Protein AF-A0A3P7IRE2-F1 (afdb_monomer_lite)

Structure (mmCIF, N/CA/C/O backbone):
data_AF-A0A3P7IRE2-F1
#
_entry.id   AF-A0A3P7IRE2-F1
#
loop_
_atom_site.group_PDB
_atom_site.id
_atom_site.type_symbol
_atom_site.label_atom_id
_atom_site.label_alt_id
_atom_site.label_comp_id
_atom_site.label_asym_id
_atom_site.label_entity_id
_atom_site.label_seq_id
_atom_site.pdbx_PDB_ins_code
_atom_site.Cartn_x
_atom_site.Cartn_y
_atom_site.Cartn_z
_at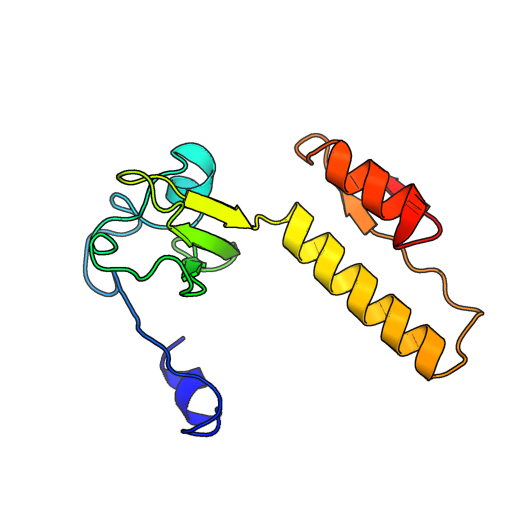om_site.occupancy
_atom_site.B_iso_or_equiv
_atom_site.auth_seq_id
_atom_site.auth_comp_id
_atom_site.auth_asym_id
_atom_site.auth_atom_id
_atom_site.pdbx_PDB_model_num
ATOM 1 N N . MET A 1 1 ? -4.632 -13.306 -12.077 1.00 69.75 1 MET A N 1
ATOM 2 C CA . MET A 1 1 ? -5.322 -12.035 -11.745 1.00 69.75 1 MET A CA 1
ATOM 3 C C . MET A 1 1 ? -6.376 -11.600 -12.773 1.00 69.75 1 MET A C 1
ATOM 5 O O . MET A 1 1 ? -7.485 -11.275 -12.374 1.00 69.75 1 MET A O 1
ATOM 9 N N . ARG A 1 2 ? -6.101 -11.646 -14.086 1.00 83.38 2 ARG A N 1
ATOM 10 C CA . ARG A 1 2 ? -7.014 -11.175 -15.154 1.00 83.38 2 ARG A CA 1
ATOM 1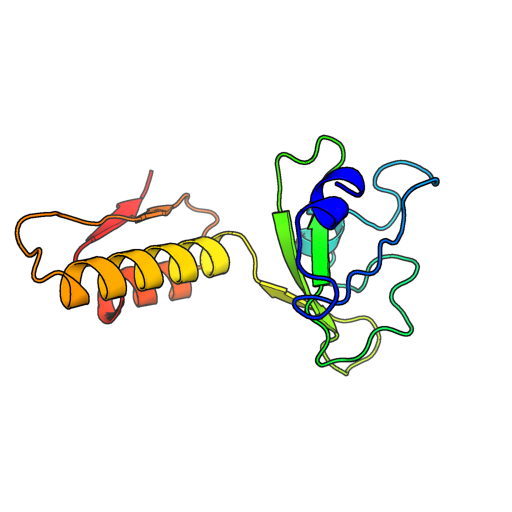1 C C . ARG A 1 2 ? -8.439 -11.753 -15.128 1.00 83.38 2 ARG A C 1
ATOM 13 O O . ARG A 1 2 ? -9.388 -11.055 -15.466 1.00 83.38 2 ARG A O 1
ATOM 20 N N . MET A 1 3 ? -8.611 -13.004 -14.691 1.00 84.94 3 MET A N 1
ATOM 21 C CA . MET A 1 3 ? -9.947 -13.596 -14.535 1.00 84.94 3 MET A CA 1
ATOM 22 C C . MET A 1 3 ? -10.798 -12.884 -13.477 1.00 84.94 3 MET A C 1
ATOM 24 O O . MET A 1 3 ? -12.009 -12.804 -13.651 1.00 84.94 3 MET A O 1
ATOM 28 N N . LEU A 1 4 ? -10.185 -12.333 -12.423 1.00 82.06 4 LEU A N 1
ATOM 29 C CA . LEU A 1 4 ? -10.913 -11.642 -11.357 1.00 82.06 4 LEU A CA 1
ATOM 30 C C . LEU A 1 4 ? -11.522 -10.320 -11.832 1.00 82.06 4 LEU A C 1
ATOM 32 O O . LEU A 1 4 ? -12.581 -9.934 -11.350 1.00 82.06 4 LEU A O 1
ATOM 36 N N . CYS A 1 5 ? -10.916 -9.672 -12.833 1.00 84.75 5 CYS A N 1
ATOM 37 C CA . CYS A 1 5 ? -11.462 -8.453 -13.431 1.00 84.75 5 CYS A CA 1
ATOM 38 C C . CYS A 1 5 ? -12.854 -8.660 -14.035 1.00 84.75 5 CYS A C 1
ATOM 40 O O . CYS A 1 5 ? -13.608 -7.704 -14.133 1.00 84.75 5 CYS A O 1
ATOM 42 N N . ARG A 1 6 ? -13.220 -9.899 -14.393 1.00 86.88 6 ARG A N 1
ATOM 43 C CA . ARG A 1 6 ? -14.549 -10.232 -14.930 1.00 86.88 6 ARG A CA 1
ATOM 44 C C . ARG A 1 6 ? -15.671 -10.110 -13.896 1.00 86.88 6 ARG A C 1
ATOM 46 O O . ARG A 1 6 ? -16.833 -10.101 -14.280 1.00 86.88 6 ARG A O 1
ATOM 53 N N . PHE A 1 7 ? -15.331 -10.061 -12.608 1.00 89.31 7 PHE A N 1
ATOM 54 C CA . PHE A 1 7 ? -16.292 -9.904 -11.513 1.00 89.31 7 PHE A CA 1
ATOM 55 C C . PHE A 1 7 ? -16.370 -8.465 -10.995 1.00 89.31 7 PHE A C 1
ATOM 57 O O . PHE A 1 7 ? -17.173 -8.184 -10.108 1.00 89.31 7 PHE A O 1
ATOM 64 N N . LEU A 1 8 ? -15.532 -7.562 -11.511 1.00 85.75 8 LEU A N 1
ATOM 65 C CA . LEU A 1 8 ? -15.580 -6.149 -11.158 1.00 85.75 8 LEU A CA 1
ATOM 66 C C . LEU A 1 8 ? -16.549 -5.423 -12.102 1.00 85.75 8 LEU A C 1
ATOM 68 O O . LEU A 1 8 ? -16.532 -5.709 -13.300 1.00 85.75 8 LEU A O 1
ATOM 72 N N . PRO A 1 9 ? -17.367 -4.481 -11.599 1.00 88.25 9 PRO A N 1
ATOM 73 C CA . PRO A 1 9 ? -18.153 -3.609 -12.467 1.00 88.25 9 PRO A CA 1
ATOM 74 C C . PRO A 1 9 ? -17.237 -2.855 -13.441 1.00 88.25 9 PRO A C 1
ATOM 76 O O . PRO A 1 9 ? -16.165 -2.390 -13.042 1.00 88.25 9 PRO A O 1
ATOM 79 N N . GLU A 1 10 ? -17.646 -2.736 -14.708 1.00 79.19 10 GLU A N 1
ATOM 80 C CA . GLU A 1 10 ? -16.817 -2.158 -15.784 1.00 79.19 10 GLU A CA 1
ATOM 81 C C . GLU A 1 10 ? -16.392 -0.705 -15.509 1.00 79.19 10 GLU A C 1
ATOM 83 O O . GLU A 1 10 ? -15.330 -0.265 -15.947 1.00 79.19 10 GLU A O 1
ATOM 88 N N . ASP A 1 11 ? -17.197 0.029 -14.746 1.00 85.69 11 ASP A N 1
ATOM 89 C CA . ASP A 1 11 ? -17.002 1.424 -14.361 1.00 85.69 11 ASP A CA 1
ATOM 90 C C . ASP A 1 11 ? -16.352 1.603 -12.979 1.00 85.69 11 ASP A C 1
ATOM 92 O O . ASP A 1 11 ? -15.953 2.713 -12.625 1.00 85.69 11 ASP A O 1
ATOM 96 N N . ALA A 1 12 ? -16.193 0.527 -12.201 1.00 87.88 12 ALA A N 1
ATOM 97 C CA . ALA A 1 12 ? -15.653 0.616 -10.847 1.00 87.88 12 ALA A CA 1
ATOM 98 C C . ALA A 1 12 ? -14.133 0.830 -10.825 1.00 87.88 12 ALA A C 1
ATOM 100 O O . ALA A 1 12 ? -13.627 1.582 -9.987 1.00 87.88 12 ALA A O 1
ATOM 101 N N . LEU A 1 13 ? -13.383 0.154 -11.709 1.00 86.00 13 LEU A N 1
ATOM 102 C CA . LEU A 1 13 ? -11.921 0.233 -11.714 1.00 86.00 13 LEU A CA 1
ATOM 103 C C . LEU A 1 13 ? -11.313 -0.000 -13.102 1.00 86.00 13 LEU A C 1
ATOM 105 O O . LEU A 1 13 ? -11.436 -1.074 -13.687 1.00 86.00 13 LEU A O 1
ATOM 109 N N . ARG A 1 14 ? -10.539 0.976 -13.585 1.00 87.00 14 ARG A N 1
ATOM 110 C CA . ARG A 1 14 ? -9.685 0.809 -14.766 1.00 87.00 14 ARG A CA 1
ATOM 111 C C . ARG A 1 14 ? -8.374 0.134 -14.363 1.00 87.00 14 ARG A C 1
ATOM 113 O O . ARG A 1 14 ? -7.572 0.728 -13.647 1.00 87.00 14 ARG A O 1
ATOM 120 N N . ILE A 1 15 ? -8.149 -1.088 -14.844 1.00 89.69 15 ILE A N 1
ATOM 121 C CA . ILE A 1 15 ? -6.961 -1.897 -14.526 1.00 89.69 15 ILE A CA 1
ATOM 122 C C . ILE A 1 15 ? -6.082 -2.036 -15.769 1.00 89.69 15 ILE A C 1
ATOM 124 O O . ILE A 1 15 ? -6.571 -2.361 -16.850 1.00 89.69 15 ILE A O 1
ATOM 128 N N . GLN A 1 16 ? -4.776 -1.833 -15.604 1.00 91.94 16 GLN A N 1
ATOM 129 C CA . GLN A 1 16 ? -3.767 -2.115 -16.620 1.00 91.94 16 GLN A CA 1
ATOM 130 C C . GLN A 1 16 ? -2.778 -3.139 -16.060 1.00 91.94 16 GLN A C 1
ATOM 132 O O . GLN A 1 16 ? -2.189 -2.918 -15.005 1.00 91.94 16 GLN A O 1
ATOM 137 N N . PHE A 1 17 ? -2.599 -4.246 -16.775 1.00 92.69 17 PHE A N 1
ATOM 138 C CA . PHE A 1 17 ? -1.563 -5.228 -16.475 1.00 92.69 17 PHE A CA 1
ATOM 139 C C . PHE A 1 17 ? -0.290 -4.887 -17.255 1.00 92.69 17 PHE A C 1
ATOM 141 O O . PHE A 1 17 ? -0.370 -4.423 -18.394 1.00 92.69 17 PHE A O 1
ATOM 148 N N . ARG A 1 18 ? 0.870 -5.064 -16.620 1.00 94.25 18 ARG A N 1
ATOM 149 C CA . ARG A 1 18 ? 2.199 -4.793 -17.183 1.00 94.25 18 ARG A CA 1
ATOM 150 C C . ARG A 1 18 ? 3.164 -5.882 -16.704 1.00 94.25 18 ARG A C 1
ATOM 152 O O . ARG A 1 18 ? 2.969 -6.400 -15.607 1.00 94.25 18 ARG A O 1
ATOM 159 N N . ASN A 1 19 ? 4.193 -6.185 -17.499 1.00 94.38 19 ASN A N 1
ATOM 160 C CA . ASN A 1 19 ? 5.202 -7.218 -17.212 1.00 94.38 19 ASN A CA 1
ATOM 161 C C . ASN A 1 19 ? 4.610 -8.638 -17.040 1.00 94.38 19 ASN A C 1
ATOM 163 O O . ASN A 1 19 ? 4.949 -9.332 -16.087 1.00 94.38 19 ASN A O 1
ATOM 167 N N . GLU A 1 20 ? 3.699 -9.053 -17.934 1.00 91.00 20 GLU A N 1
ATOM 168 C CA . GLU A 1 20 ? 3.007 -10.358 -17.859 1.00 91.00 20 GLU A CA 1
ATOM 169 C C . GLU A 1 20 ? 3.766 -11.518 -18.537 1.00 91.00 20 GLU A C 1
ATOM 171 O O . GLU A 1 20 ? 3.656 -12.648 -18.070 1.00 91.00 20 GLU A O 1
ATOM 176 N N . ASP A 1 21 ? 4.528 -11.253 -19.604 1.00 88.06 21 ASP A N 1
ATOM 177 C CA . ASP A 1 21 ? 5.023 -12.300 -20.522 1.00 88.06 21 ASP A CA 1
ATOM 178 C C . ASP A 1 21 ? 6.562 -12.374 -20.636 1.00 88.06 21 ASP A C 1
ATOM 180 O O . ASP A 1 21 ? 7.097 -13.148 -21.431 1.00 88.06 21 ASP A O 1
ATOM 184 N N . ASP A 1 22 ? 7.283 -11.573 -19.850 1.00 90.00 22 ASP A N 1
ATOM 185 C CA . ASP A 1 22 ? 8.748 -11.472 -19.876 1.00 90.00 22 ASP A CA 1
ATOM 186 C C . ASP A 1 22 ? 9.425 -12.317 -18.779 1.00 90.00 22 ASP A C 1
ATOM 188 O O . ASP A 1 22 ? 8.795 -13.080 -18.044 1.00 90.00 22 ASP A O 1
ATOM 192 N N . VAL A 1 23 ? 10.753 -12.197 -18.664 1.00 95.62 23 VAL A N 1
ATOM 193 C CA . VAL A 1 23 ? 11.548 -12.871 -17.628 1.00 95.62 23 VAL A CA 1
ATOM 194 C C . VAL A 1 23 ? 11.010 -12.538 -16.232 1.00 95.62 23 VAL A C 1
ATOM 196 O O . VAL A 1 23 ? 10.946 -11.374 -15.831 1.00 95.62 23 VAL A O 1
ATOM 199 N N . LEU A 1 24 ? 10.679 -13.586 -15.473 1.00 95.94 24 LEU A N 1
ATOM 200 C CA . LEU A 1 24 ? 10.141 -13.490 -14.118 1.00 95.94 24 LEU A CA 1
ATOM 201 C C . LEU A 1 24 ? 11.021 -12.599 -13.223 1.00 95.94 24 LEU A C 1
ATOM 203 O O . LEU A 1 24 ? 12.221 -12.842 -13.088 1.00 95.94 24 LEU A O 1
ATOM 207 N N . ASN A 1 25 ? 10.407 -11.595 -12.589 1.00 95.94 25 ASN A N 1
ATOM 208 C CA . ASN A 1 25 ? 11.051 -10.634 -11.680 1.00 95.94 25 ASN A CA 1
ATOM 209 C C . ASN A 1 25 ? 12.225 -9.837 -12.288 1.00 95.94 25 ASN A C 1
ATOM 211 O O . ASN A 1 25 ? 13.055 -9.285 -11.561 1.00 95.94 25 ASN A O 1
ATOM 215 N N . TYR A 1 26 ? 12.324 -9.737 -13.617 1.00 97.69 26 TYR A N 1
ATOM 216 C CA . TYR A 1 26 ? 13.361 -8.925 -14.249 1.00 97.69 26 TYR A CA 1
ATOM 217 C C . TYR A 1 26 ? 13.015 -7.433 -14.183 1.00 97.69 26 TYR A C 1
ATOM 219 O O . TYR A 1 26 ? 12.161 -6.945 -14.919 1.00 97.69 26 TYR A O 1
ATOM 227 N N . LYS A 1 27 ? 13.710 -6.694 -13.305 1.00 97.19 27 LYS A N 1
ATOM 228 C CA . LYS A 1 27 ? 13.492 -5.250 -13.070 1.00 97.19 27 LYS A CA 1
ATOM 229 C C . LYS A 1 27 ? 12.029 -4.898 -12.752 1.00 97.19 27 LYS A C 1
ATOM 231 O O . LYS A 1 27 ? 11.531 -3.831 -13.108 1.00 97.19 27 LYS A O 1
ATOM 236 N N . CYS A 1 28 ? 11.330 -5.824 -12.110 1.00 97.19 28 CYS A N 1
ATOM 237 C CA . CYS A 1 28 ? 9.941 -5.706 -11.697 1.00 97.19 28 CYS A CA 1
ATOM 238 C C . CYS A 1 28 ? 9.683 -6.639 -10.505 1.00 97.19 28 CYS A C 1
ATOM 240 O O . CYS A 1 28 ? 10.583 -7.344 -10.049 1.00 97.19 28 CYS A O 1
ATOM 242 N N . GLY A 1 29 ? 8.456 -6.633 -9.991 1.00 97.12 29 GLY A N 1
ATOM 243 C CA . GLY A 1 29 ? 8.053 -7.470 -8.864 1.00 97.12 29 GLY A CA 1
ATOM 244 C C . GLY A 1 29 ? 8.120 -6.752 -7.514 1.00 97.12 29 GLY A C 1
ATOM 245 O O . GLY A 1 29 ? 8.641 -5.636 -7.415 1.00 97.12 29 GLY A O 1
ATOM 246 N N . ALA A 1 30 ? 7.512 -7.338 -6.481 1.00 97.75 30 ALA A N 1
ATOM 247 C CA . ALA A 1 30 ? 7.403 -6.705 -5.164 1.00 97.75 30 ALA A CA 1
ATOM 248 C C . ALA A 1 30 ? 8.785 -6.410 -4.550 1.00 97.75 30 ALA A C 1
ATOM 250 O O . ALA A 1 30 ? 9.044 -5.279 -4.134 1.00 97.75 30 ALA A O 1
ATOM 251 N N . ASP A 1 31 ? 9.699 -7.383 -4.571 1.00 97.06 31 ASP A N 1
ATOM 252 C CA . ASP A 1 31 ? 11.044 -7.234 -4.000 1.00 97.06 31 ASP A CA 1
ATOM 253 C C . ASP A 1 31 ? 11.853 -6.134 -4.706 1.00 97.06 31 ASP A C 1
ATOM 255 O O . ASP A 1 31 ? 12.444 -5.287 -4.037 1.00 97.06 31 ASP A O 1
ATOM 259 N N . PHE A 1 32 ? 11.810 -6.076 -6.044 1.00 97.75 32 PHE A N 1
ATOM 260 C CA . PHE A 1 32 ? 12.480 -5.025 -6.819 1.00 97.75 32 PHE A CA 1
ATOM 261 C C . PHE A 1 32 ? 11.995 -3.632 -6.403 1.00 97.75 32 PHE A C 1
ATOM 263 O O . PHE A 1 32 ? 12.797 -2.762 -6.073 1.00 97.75 32 PHE A O 1
ATOM 270 N N . VAL A 1 33 ? 10.674 -3.431 -6.345 1.00 97.31 33 VAL A N 1
ATOM 271 C CA . VAL A 1 33 ? 10.082 -2.138 -5.966 1.00 97.31 33 VAL A CA 1
ATOM 272 C C . VAL A 1 33 ? 10.430 -1.767 -4.520 1.00 97.31 33 VAL A C 1
ATOM 274 O O . VAL A 1 33 ? 10.720 -0.604 -4.239 1.00 97.31 33 VAL A O 1
ATOM 277 N N . LYS A 1 34 ? 10.441 -2.736 -3.594 1.00 96.88 34 LYS A N 1
ATOM 278 C CA . LYS A 1 34 ? 10.789 -2.507 -2.181 1.00 96.88 34 LYS A CA 1
ATOM 279 C C . LYS A 1 34 ? 12.246 -2.102 -1.983 1.00 96.88 34 LYS A C 1
ATOM 281 O O . LYS A 1 34 ? 12.514 -1.215 -1.171 1.00 96.88 34 LYS A O 1
ATOM 286 N N . ILE A 1 35 ? 13.157 -2.806 -2.653 1.00 95.94 35 ILE A N 1
ATOM 287 C CA . ILE A 1 35 ? 14.603 -2.696 -2.440 1.00 95.94 35 ILE A CA 1
ATOM 288 C C . ILE A 1 35 ? 15.160 -1.509 -3.222 1.00 95.94 35 ILE A C 1
ATOM 290 O O . ILE A 1 35 ? 15.800 -0.644 -2.628 1.00 95.94 35 ILE A O 1
ATOM 294 N N . GLU A 1 36 ? 14.872 -1.433 -4.522 1.00 96.75 36 GLU A N 1
ATOM 295 C CA . GLU A 1 36 ? 15.449 -0.415 -5.408 1.00 96.75 36 GLU A CA 1
ATOM 296 C C . GLU A 1 36 ? 14.738 0.938 -5.284 1.00 96.75 36 GLU A C 1
ATOM 298 O O . GLU A 1 36 ? 15.334 1.983 -5.527 1.00 96.75 36 GLU A O 1
ATOM 303 N N . GLN A 1 37 ? 13.458 0.936 -4.888 1.00 95.56 37 GLN A N 1
ATOM 304 C CA . GLN A 1 37 ? 12.623 2.141 -4.760 1.00 95.56 37 GLN A CA 1
ATOM 305 C C . GLN A 1 37 ? 12.594 3.014 -6.023 1.00 95.56 37 GLN A C 1
ATOM 307 O O . GLN A 1 37 ? 12.463 4.244 -5.960 1.00 95.56 37 GLN A O 1
ATOM 312 N N . ILE A 1 38 ? 12.635 2.352 -7.177 1.00 96.00 38 ILE A N 1
ATOM 313 C CA . ILE A 1 38 ? 12.443 2.951 -8.493 1.00 96.00 38 ILE A CA 1
ATOM 314 C C . ILE A 1 38 ? 11.274 2.296 -9.231 1.00 96.00 38 ILE A C 1
ATOM 316 O O . ILE A 1 38 ? 10.771 1.243 -8.830 1.00 96.00 38 ILE A O 1
ATOM 320 N N . LEU A 1 39 ? 10.814 2.948 -10.297 1.00 96.50 39 LEU A N 1
ATOM 321 C CA . LEU A 1 39 ? 9.757 2.440 -11.159 1.00 96.50 39 LEU A CA 1
ATOM 322 C C . LEU A 1 39 ? 10.189 1.099 -11.779 1.00 96.50 39 LEU A C 1
ATOM 324 O O . LEU A 1 39 ? 11.325 0.982 -12.247 1.00 96.50 39 LEU A O 1
ATOM 328 N N . PRO A 1 40 ? 9.304 0.084 -11.801 1.00 96.56 40 PRO A N 1
ATOM 329 C CA . PRO A 1 40 ? 9.546 -1.130 -12.569 1.00 96.56 40 PRO A CA 1
ATOM 330 C C . PRO A 1 40 ? 9.767 -0.818 -14.048 1.00 96.56 40 PRO A C 1
ATOM 332 O O . PRO A 1 40 ? 9.307 0.204 -14.560 1.00 96.56 40 PRO A O 1
ATOM 335 N N . ILE A 1 41 ? 10.393 -1.746 -14.768 1.00 95.69 41 ILE A N 1
ATOM 336 C CA . ILE A 1 41 ? 10.423 -1.679 -16.229 1.00 95.69 41 ILE A CA 1
ATOM 337 C C . ILE A 1 41 ? 8.997 -1.564 -16.791 1.00 95.69 41 ILE A C 1
ATOM 339 O O . ILE A 1 41 ? 8.059 -2.153 -16.244 1.00 95.69 41 ILE A O 1
ATOM 343 N N . ASN A 1 42 ? 8.850 -0.792 -17.870 1.00 94.38 42 ASN A N 1
ATOM 344 C CA . ASN A 1 42 ? 7.574 -0.479 -18.511 1.00 94.38 42 ASN A CA 1
ATOM 345 C C . ASN A 1 42 ? 6.610 0.311 -17.607 1.00 94.38 42 ASN A C 1
ATOM 347 O O . ASN A 1 42 ? 5.413 0.062 -17.663 1.00 94.38 42 ASN A O 1
ATOM 351 N N . PHE A 1 43 ? 7.091 1.212 -16.742 1.00 94.56 43 PHE A N 1
ATOM 352 C CA . PHE A 1 43 ? 6.264 2.150 -15.952 1.00 94.56 43 PHE A CA 1
ATOM 353 C C . PHE A 1 43 ? 6.660 3.625 -16.153 1.00 94.56 43 PHE A C 1
ATOM 355 O O . PHE A 1 43 ? 6.225 4.488 -15.397 1.00 94.56 43 PHE A O 1
ATOM 362 N N . ASP A 1 44 ? 7.466 3.939 -17.164 1.00 90.81 44 ASP A N 1
ATOM 363 C CA . ASP A 1 44 ? 7.972 5.286 -17.460 1.00 90.81 44 ASP A CA 1
ATOM 364 C C . ASP A 1 44 ? 6.883 6.293 -17.879 1.00 90.81 44 ASP A C 1
ATOM 366 O O . ASP A 1 44 ? 7.024 7.491 -17.643 1.00 90.81 44 ASP A O 1
ATOM 370 N N . ASP A 1 45 ? 5.768 5.816 -18.431 1.00 92.69 45 ASP A N 1
ATOM 371 C CA . ASP A 1 45 ? 4.591 6.602 -18.826 1.00 92.69 45 ASP A CA 1
ATOM 372 C C . ASP A 1 45 ? 3.506 6.685 -17.735 1.00 92.69 45 ASP A C 1
ATOM 374 O O . ASP A 1 45 ? 2.404 7.178 -17.991 1.00 92.69 45 ASP A O 1
ATOM 378 N N . VAL A 1 46 ? 3.764 6.170 -16.528 1.00 93.56 46 VAL A N 1
ATOM 379 C CA . VAL A 1 46 ? 2.734 6.098 -15.490 1.00 93.56 46 VAL A CA 1
ATOM 380 C C . VAL A 1 46 ? 2.427 7.475 -14.897 1.00 93.56 46 VAL A C 1
ATOM 382 O O . VAL A 1 46 ? 3.316 8.230 -14.503 1.00 93.56 46 VAL A O 1
ATOM 385 N N . ASP A 1 47 ? 1.139 7.796 -14.787 1.00 92.50 47 ASP A N 1
ATOM 386 C CA . ASP A 1 47 ? 0.694 9.035 -14.153 1.00 92.50 47 ASP A CA 1
ATOM 387 C C . ASP A 1 47 ? 1.017 9.039 -12.646 1.00 92.50 47 ASP A C 1
ATOM 389 O O . ASP A 1 47 ? 0.828 8.044 -11.942 1.00 92.50 47 ASP A O 1
ATOM 393 N N . VAL A 1 48 ? 1.464 10.180 -12.117 1.00 93.31 48 VAL A N 1
ATOM 394 C CA . VAL A 1 48 ? 1.855 10.337 -10.700 1.00 93.31 48 VAL A CA 1
ATOM 395 C C . VAL A 1 48 ? 0.706 10.117 -9.710 1.00 93.31 48 VAL A C 1
ATOM 397 O O . VAL A 1 48 ? 0.932 9.825 -8.533 1.00 93.31 48 VAL A O 1
ATOM 400 N N . THR A 1 49 ? -0.539 10.231 -10.168 1.00 92.12 49 THR A N 1
ATOM 401 C CA . THR A 1 49 ? -1.744 9.969 -9.375 1.00 92.12 49 THR A CA 1
ATOM 402 C C . THR A 1 49 ? -2.213 8.517 -9.474 1.00 92.12 49 THR A C 1
ATOM 404 O O . THR A 1 49 ? -3.009 8.075 -8.638 1.00 92.12 49 THR A O 1
ATOM 407 N N . ALA A 1 50 ? -1.703 7.745 -10.441 1.00 93.88 50 ALA A N 1
ATOM 408 C CA . ALA A 1 50 ? -2.101 6.361 -10.644 1.00 93.88 50 ALA A CA 1
ATOM 409 C C . ALA A 1 50 ? -1.668 5.484 -9.464 1.00 93.88 50 ALA A C 1
ATOM 411 O O . ALA A 1 50 ? -0.516 5.491 -9.029 1.00 93.88 50 ALA A O 1
ATOM 412 N N . LYS A 1 51 ? -2.607 4.687 -8.946 1.00 94.75 51 LYS A N 1
ATOM 413 C CA . LYS A 1 51 ? -2.335 3.691 -7.905 1.00 94.75 51 LYS A CA 1
ATOM 414 C C . LYS A 1 51 ? -1.758 2.447 -8.571 1.00 94.75 51 LYS A C 1
ATOM 416 O O . LYS A 1 51 ? -2.461 1.786 -9.330 1.00 94.75 51 LYS A O 1
ATOM 421 N N . CYS A 1 52 ? -0.505 2.133 -8.269 1.00 96.75 52 CYS A N 1
ATOM 422 C CA . CYS A 1 52 ? 0.173 0.962 -8.805 1.00 96.75 52 CYS A CA 1
ATOM 423 C C . CYS A 1 52 ? 0.335 -0.102 -7.725 1.00 96.75 52 CYS A C 1
ATOM 425 O O . CYS A 1 52 ? 0.415 0.211 -6.534 1.00 96.75 52 CYS A O 1
ATOM 427 N N . ALA A 1 53 ? 0.405 -1.356 -8.156 1.00 96.75 53 ALA A N 1
ATOM 428 C CA . ALA A 1 53 ? 0.680 -2.494 -7.302 1.00 96.75 53 ALA A CA 1
ATOM 429 C C . ALA A 1 53 ? 1.625 -3.465 -8.016 1.00 96.75 53 ALA A C 1
ATOM 431 O O . ALA A 1 53 ? 1.574 -3.589 -9.239 1.00 96.75 53 ALA A O 1
ATOM 432 N N . SER A 1 54 ? 2.481 -4.133 -7.250 1.00 97.12 54 SER A N 1
ATOM 433 C CA . SER A 1 54 ? 3.441 -5.123 -7.729 1.00 97.12 54 SER A CA 1
ATOM 434 C C . SER A 1 54 ? 3.303 -6.397 -6.903 1.00 97.12 54 SER A C 1
ATOM 436 O O . SER A 1 54 ? 3.287 -6.327 -5.670 1.00 97.12 54 SER A O 1
ATOM 438 N N . PHE A 1 55 ? 3.198 -7.531 -7.589 1.00 96.56 55 PHE A N 1
ATOM 439 C CA . PHE A 1 55 ? 3.259 -8.867 -6.998 1.00 96.56 55 PHE A CA 1
ATOM 440 C C . PHE A 1 55 ? 4.677 -9.422 -7.128 1.00 96.56 55 PHE A C 1
ATOM 442 O O . PHE A 1 55 ? 5.425 -8.979 -7.997 1.00 96.56 55 PHE A O 1
ATOM 449 N N . ASP A 1 56 ? 5.074 -10.364 -6.283 1.00 96.19 56 ASP A N 1
ATOM 450 C CA . ASP A 1 56 ? 6.238 -11.211 -6.553 1.00 96.19 56 ASP A CA 1
ATOM 451 C C . ASP A 1 56 ? 5.879 -12.424 -7.427 1.00 96.19 56 ASP A C 1
ATOM 453 O O . ASP A 1 56 ? 4.777 -12.515 -7.973 1.00 96.19 56 ASP A O 1
ATOM 457 N N . GLY A 1 57 ? 6.851 -13.314 -7.648 1.00 94.44 57 GLY A N 1
ATOM 458 C CA . GLY A 1 57 ? 6.775 -14.328 -8.703 1.00 94.44 57 GLY A CA 1
ATOM 459 C C . GLY A 1 57 ? 5.696 -15.394 -8.494 1.00 94.44 57 GLY A C 1
ATOM 460 O O . GLY A 1 57 ? 5.150 -15.906 -9.469 1.00 94.44 57 GLY A O 1
ATOM 461 N N . ASP A 1 58 ? 5.372 -15.709 -7.245 1.00 94.94 58 ASP A N 1
ATOM 462 C CA . ASP A 1 58 ? 4.294 -16.612 -6.827 1.00 94.94 58 ASP A CA 1
ATOM 463 C C . ASP A 1 58 ? 3.083 -15.871 -6.232 1.00 94.94 58 ASP A C 1
ATOM 465 O O . ASP A 1 58 ? 2.077 -16.501 -5.900 1.00 94.94 58 ASP A O 1
ATOM 469 N N . ALA A 1 59 ? 3.134 -14.536 -6.213 1.00 94.00 59 ALA A N 1
ATOM 470 C CA . ALA A 1 59 ? 2.068 -13.633 -5.800 1.00 94.00 59 ALA A CA 1
ATOM 471 C C . ALA A 1 59 ? 1.619 -13.793 -4.336 1.00 94.00 59 ALA A C 1
ATOM 473 O O . ALA A 1 59 ? 0.443 -13.563 -4.027 1.00 94.00 59 ALA A O 1
ATOM 474 N N . ASP A 1 60 ? 2.540 -14.140 -3.434 1.00 95.75 60 ASP A N 1
ATOM 475 C CA . ASP A 1 60 ? 2.298 -14.134 -1.988 1.00 95.75 60 ASP A CA 1
ATOM 476 C C . ASP A 1 60 ? 2.683 -12.797 -1.316 1.00 95.75 60 ASP A C 1
ATOM 478 O O . ASP A 1 60 ? 2.246 -12.513 -0.193 1.00 95.75 60 ASP A O 1
ATOM 482 N N . ARG A 1 61 ? 3.379 -11.903 -2.041 1.00 96.12 61 ARG A N 1
ATOM 483 C CA . ARG A 1 61 ? 3.666 -10.519 -1.628 1.00 96.12 61 ARG A CA 1
ATOM 484 C C . ARG A 1 61 ? 2.978 -9.499 -2.516 1.00 96.12 61 ARG A C 1
ATOM 486 O O . ARG A 1 61 ? 2.921 -9.614 -3.737 1.00 96.12 61 ARG A O 1
ATOM 493 N N . LEU A 1 62 ? 2.528 -8.420 -1.879 1.00 96.81 62 LEU A N 1
ATOM 494 C CA . LEU A 1 62 ? 1.922 -7.269 -2.536 1.00 96.81 62 LEU A CA 1
ATOM 495 C C . LEU A 1 62 ? 2.548 -5.976 -2.021 1.00 96.81 62 LEU A C 1
ATOM 497 O O . LEU A 1 62 ? 2.571 -5.722 -0.817 1.00 96.81 62 LEU A O 1
ATOM 501 N N . ILE A 1 63 ? 2.991 -5.126 -2.944 1.00 97.31 63 ILE A N 1
ATOM 502 C CA . ILE A 1 63 ? 3.438 -3.765 -2.637 1.00 97.31 63 ILE A CA 1
ATOM 503 C C . ILE A 1 63 ? 2.686 -2.768 -3.495 1.00 97.31 63 ILE A C 1
ATOM 505 O O . ILE A 1 63 ? 2.636 -2.906 -4.715 1.00 97.31 63 ILE A O 1
ATOM 509 N N . TYR A 1 64 ? 2.149 -1.731 -2.857 1.00 97.81 64 TYR A N 1
ATOM 510 C CA . TYR A 1 64 ? 1.596 -0.580 -3.554 1.00 97.81 64 TYR A CA 1
ATOM 511 C C . TYR A 1 64 ? 2.653 0.506 -3.724 1.00 97.81 64 TYR A C 1
ATOM 513 O O . TYR A 1 64 ? 3.545 0.682 -2.891 1.00 97.81 64 TYR A O 1
ATOM 521 N N . PHE A 1 65 ? 2.530 1.277 -4.795 1.00 97.06 65 PHE A N 1
ATOM 522 C CA . PHE A 1 65 ?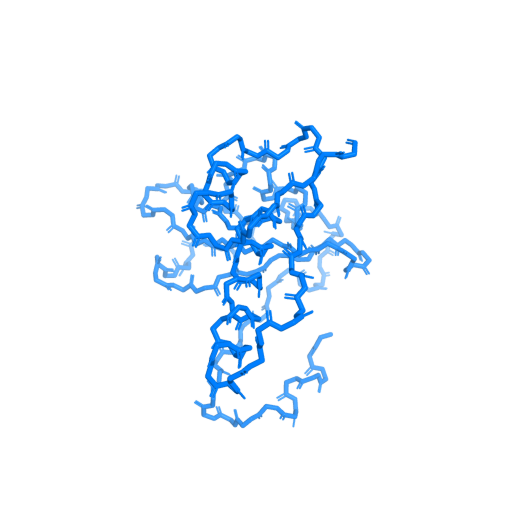 3.381 2.433 -5.037 1.00 97.06 65 PHE A CA 1
ATOM 523 C C . PHE A 1 65 ? 2.700 3.453 -5.955 1.00 97.06 65 PHE A C 1
ATOM 525 O O . PHE A 1 65 ? 1.651 3.193 -6.549 1.00 97.06 65 PHE A O 1
ATOM 532 N N . ARG A 1 66 ? 3.303 4.637 -6.055 1.00 96.06 66 ARG A N 1
ATOM 533 C CA . ARG A 1 66 ? 3.013 5.653 -7.079 1.00 96.06 66 ARG A CA 1
ATOM 534 C C . ARG A 1 66 ? 4.317 6.232 -7.602 1.00 96.06 66 ARG A C 1
ATOM 536 O O . ARG A 1 66 ? 5.302 6.230 -6.861 1.00 96.06 66 ARG A O 1
ATOM 543 N N . ALA A 1 67 ? 4.319 6.772 -8.817 1.00 95.19 67 ALA A N 1
ATOM 544 C CA . ALA A 1 67 ? 5.438 7.595 -9.265 1.00 95.19 67 ALA A CA 1
ATOM 545 C C . ALA A 1 67 ? 5.572 8.831 -8.360 1.00 95.19 67 ALA A C 1
ATOM 547 O O . ALA A 1 67 ? 4.579 9.448 -7.974 1.00 95.19 67 ALA A O 1
ATOM 548 N N . ALA A 1 68 ? 6.804 9.170 -7.987 1.00 91.25 68 ALA A N 1
ATOM 549 C CA . ALA A 1 68 ? 7.090 10.289 -7.091 1.00 91.25 68 ALA A CA 1
ATOM 550 C C . ALA A 1 68 ? 7.091 11.658 -7.801 1.00 91.25 68 ALA A C 1
ATOM 552 O O . ALA A 1 68 ? 7.232 12.679 -7.136 1.00 91.25 68 ALA A O 1
ATOM 553 N N . GLY A 1 69 ? 6.952 11.691 -9.131 1.00 83.19 69 GLY A N 1
ATOM 554 C CA . GLY A 1 69 ? 7.021 12.909 -9.953 1.00 83.19 69 GLY A CA 1
ATOM 555 C C . GLY A 1 69 ? 8.442 13.335 -10.330 1.00 83.19 69 GLY A C 1
ATOM 556 O O . GLY A 1 69 ? 8.628 13.975 -11.362 1.00 83.19 69 GLY A O 1
ATOM 557 N N . ASP A 1 70 ? 9.443 12.902 -9.564 1.00 76.06 70 ASP A N 1
ATOM 558 C CA . ASP A 1 70 ? 10.855 12.969 -9.938 1.00 76.06 70 ASP A CA 1
ATOM 559 C C . ASP A 1 70 ? 11.282 11.689 -10.666 1.00 76.06 70 ASP A C 1
ATOM 561 O O . ASP A 1 70 ? 10.821 10.596 -10.325 1.00 76.06 70 ASP A O 1
ATOM 565 N N . LYS A 1 71 ? 12.182 11.835 -11.652 1.00 71.56 71 LYS A N 1
ATOM 566 C CA . LYS A 1 71 ? 12.637 10.763 -12.558 1.00 71.56 71 LYS A CA 1
ATOM 567 C C . LYS A 1 71 ? 12.861 9.435 -11.825 1.00 71.56 71 LYS A C 1
ATOM 569 O O . LYS A 1 71 ? 13.674 9.357 -10.904 1.00 71.56 71 LYS A O 1
ATOM 574 N N . ASP A 1 72 ? 12.117 8.428 -12.269 1.00 85.25 72 ASP A N 1
ATOM 575 C CA . ASP A 1 72 ? 12.166 7.014 -11.893 1.00 85.25 72 ASP A CA 1
ATOM 576 C C . ASP A 1 72 ? 11.905 6.664 -10.426 1.00 85.25 72 ASP A C 1
ATOM 578 O O . ASP A 1 72 ? 11.900 5.486 -10.094 1.00 85.25 72 ASP A O 1
ATOM 582 N N . LYS A 1 73 ? 11.644 7.619 -9.530 1.00 93.38 73 LYS A N 1
ATOM 583 C CA . LYS A 1 73 ? 11.417 7.311 -8.111 1.00 93.38 73 LYS A CA 1
ATOM 584 C C . LYS A 1 73 ? 9.981 6.901 -7.830 1.00 93.38 73 LYS A C 1
ATOM 586 O O . LYS A 1 73 ? 9.035 7.418 -8.430 1.00 93.38 73 LYS A O 1
ATOM 591 N N . VAL A 1 74 ? 9.809 6.049 -6.820 1.00 95.50 74 VAL A N 1
A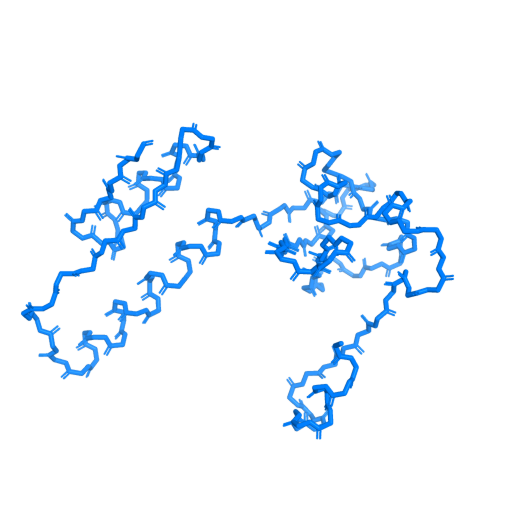TOM 592 C CA . VAL A 1 74 ? 8.481 5.675 -6.322 1.00 95.50 74 VAL A CA 1
ATOM 593 C C . VAL A 1 74 ? 8.232 6.146 -4.898 1.00 95.50 74 VAL A C 1
ATOM 595 O O . VAL A 1 74 ? 9.108 6.145 -4.039 1.00 95.50 74 VAL A O 1
ATOM 598 N N . THR A 1 75 ? 6.982 6.509 -4.626 1.00 95.19 75 THR A N 1
ATOM 599 C CA . THR A 1 75 ? 6.463 6.630 -3.265 1.00 95.19 75 THR A CA 1
ATOM 600 C C . THR A 1 75 ? 5.878 5.288 -2.847 1.00 95.19 75 THR A C 1
ATOM 602 O O . THR A 1 75 ? 4.813 4.897 -3.330 1.00 95.19 75 THR A O 1
ATOM 605 N N . LEU A 1 76 ? 6.559 4.592 -1.935 1.00 95.69 76 LEU A N 1
ATOM 606 C CA . LEU A 1 76 ? 6.147 3.269 -1.470 1.00 95.69 76 LEU A CA 1
ATOM 607 C C . LEU A 1 76 ? 4.937 3.296 -0.532 1.00 95.69 76 LEU A C 1
ATOM 609 O O . LEU A 1 76 ? 4.786 4.165 0.337 1.00 95.69 76 LEU A O 1
ATOM 613 N N . MET A 1 77 ? 4.104 2.274 -0.683 1.00 95.56 77 MET A N 1
ATOM 614 C CA . MET A 1 77 ? 3.018 1.878 0.204 1.00 95.56 77 MET A CA 1
ATOM 615 C C . MET A 1 77 ? 3.165 0.375 0.479 1.00 95.56 77 MET A C 1
ATOM 617 O O . MET A 1 77 ? 2.500 -0.464 -0.122 1.00 95.56 77 MET A O 1
ATOM 621 N N . ASP A 1 78 ? 4.121 0.057 1.347 1.00 95.06 78 ASP A N 1
ATOM 622 C CA . ASP A 1 78 ? 4.524 -1.301 1.704 1.00 95.06 78 ASP A CA 1
ATOM 623 C C . ASP A 1 78 ? 3.616 -1.932 2.776 1.00 95.06 78 ASP A C 1
ATOM 625 O O . ASP A 1 78 ? 2.591 -1.364 3.166 1.00 95.06 78 ASP A O 1
ATOM 629 N N . GLY A 1 79 ? 4.003 -3.123 3.244 1.00 95.25 79 GLY A N 1
ATOM 630 C CA . GLY A 1 79 ? 3.230 -3.928 4.193 1.00 95.25 79 GLY A CA 1
ATOM 631 C C . GLY A 1 79 ? 2.799 -3.175 5.452 1.00 95.25 79 GLY A C 1
ATOM 632 O O . GLY A 1 79 ? 1.662 -3.339 5.884 1.00 95.25 79 GLY A O 1
ATOM 633 N N . ASP A 1 80 ? 3.634 -2.279 5.985 1.00 94.62 80 ASP A N 1
ATOM 634 C CA . ASP A 1 80 ? 3.277 -1.471 7.156 1.00 94.62 80 ASP A CA 1
ATOM 635 C C . ASP A 1 80 ? 2.102 -0.533 6.866 1.00 94.62 80 ASP A C 1
ATOM 637 O O . ASP A 1 80 ? 1.156 -0.445 7.651 1.00 94.62 80 ASP A O 1
ATOM 641 N N . LYS A 1 81 ? 2.116 0.162 5.720 1.00 94.75 81 LYS A N 1
ATOM 642 C CA . LYS A 1 81 ? 1.007 1.053 5.344 1.00 94.75 81 LYS A CA 1
ATOM 643 C C . LYS A 1 81 ? -0.268 0.274 5.034 1.00 94.75 81 LYS A C 1
ATOM 645 O O . LYS A 1 81 ? -1.353 0.763 5.345 1.00 94.75 81 LYS A O 1
ATOM 650 N N . ILE A 1 82 ? -0.148 -0.921 4.452 1.00 96.00 82 ILE A N 1
ATOM 651 C CA . ILE A 1 82 ? -1.287 -1.819 4.215 1.00 96.00 82 ILE A CA 1
ATOM 652 C C . ILE A 1 82 ? -1.882 -2.276 5.555 1.00 96.00 82 ILE A C 1
ATOM 654 O O . ILE A 1 82 ? -3.093 -2.1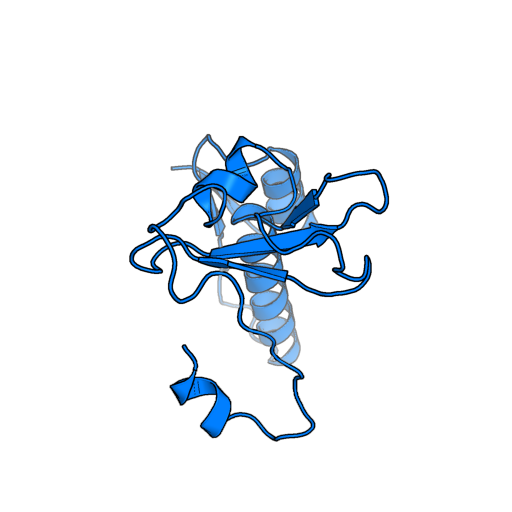78 5.745 1.00 96.00 82 ILE A O 1
ATOM 658 N N . ALA A 1 83 ? -1.048 -2.690 6.513 1.00 94.81 83 ALA A N 1
ATOM 659 C CA . ALA A 1 83 ? -1.489 -3.098 7.845 1.00 94.81 83 ALA A CA 1
ATOM 660 C C . ALA A 1 83 ? -2.190 -1.954 8.594 1.00 94.81 83 ALA A C 1
ATOM 662 O O . ALA A 1 83 ? -3.271 -2.152 9.146 1.00 94.81 83 ALA A O 1
ATOM 663 N N . VAL A 1 84 ? -1.626 -0.740 8.551 1.00 94.25 84 VAL A N 1
ATOM 664 C CA . VAL A 1 84 ? -2.250 0.467 9.118 1.00 94.25 84 VAL A CA 1
ATOM 665 C C . VAL A 1 84 ? -3.619 0.736 8.498 1.00 94.25 84 VAL A C 1
ATOM 667 O O . VAL A 1 84 ? -4.577 1.008 9.222 1.00 94.25 84 VAL A O 1
ATOM 670 N N . LEU A 1 85 ? -3.724 0.657 7.169 1.00 94.88 85 LEU A N 1
ATOM 671 C CA . LEU A 1 85 ? -4.977 0.895 6.458 1.00 94.88 85 LEU A CA 1
ATOM 672 C C . LEU A 1 85 ? -6.059 -0.115 6.868 1.00 94.88 85 LEU A C 1
ATOM 674 O O . LEU A 1 85 ? -7.180 0.286 7.174 1.00 94.88 85 LEU A O 1
ATOM 678 N N . ILE A 1 86 ? -5.715 -1.404 6.912 1.00 95.44 86 ILE A N 1
ATOM 679 C CA . ILE A 1 86 ? -6.638 -2.478 7.302 1.00 95.44 86 ILE A CA 1
ATOM 680 C C . ILE A 1 86 ? -7.068 -2.320 8.762 1.00 95.44 86 ILE A C 1
ATOM 682 O O . ILE A 1 86 ? -8.261 -2.365 9.054 1.00 95.44 86 ILE A O 1
ATOM 686 N N . ALA A 1 87 ? -6.121 -2.092 9.676 1.00 93.75 87 ALA A N 1
ATOM 687 C CA . ALA A 1 87 ? -6.419 -1.920 11.095 1.00 93.75 87 ALA A CA 1
ATOM 688 C C . ALA A 1 87 ? -7.371 -0.743 11.330 1.00 93.75 87 ALA A C 1
ATOM 690 O O . ALA A 1 87 ? -8.357 -0.871 12.055 1.00 93.75 87 ALA A O 1
ATOM 691 N N . ARG A 1 88 ? -7.120 0.384 10.657 1.00 92.69 88 ARG A N 1
ATOM 692 C CA . ARG A 1 88 ? -7.991 1.555 10.732 1.00 92.69 88 ARG A CA 1
ATOM 693 C C . ARG A 1 88 ? -9.392 1.263 10.194 1.00 92.69 88 ARG A C 1
ATOM 695 O O . ARG A 1 88 ? -10.362 1.612 10.855 1.00 92.69 88 ARG A O 1
ATOM 702 N N . TYR A 1 89 ? -9.502 0.600 9.043 1.00 95.19 89 TYR A N 1
ATOM 703 C CA . TYR A 1 89 ? -10.800 0.233 8.474 1.00 95.19 89 TYR A CA 1
ATOM 704 C C . TYR A 1 89 ? -11.608 -0.669 9.418 1.00 95.19 89 TYR A C 1
ATOM 706 O O . TYR A 1 89 ? -12.785 -0.415 9.661 1.00 95.19 89 TYR A O 1
ATOM 714 N N . ILE A 1 90 ? -10.971 -1.696 9.994 1.00 94.06 90 ILE A N 1
ATOM 715 C CA . ILE A 1 90 ? -11.626 -2.591 10.957 1.00 94.06 90 ILE A CA 1
ATOM 716 C C . ILE A 1 90 ? -12.079 -1.804 12.190 1.00 94.06 90 ILE A C 1
ATOM 718 O O . ILE A 1 90 ? -13.209 -1.977 12.635 1.00 94.06 90 ILE A O 1
ATOM 722 N N . LYS A 1 91 ? -11.232 -0.915 12.723 1.00 90.75 91 LYS A N 1
ATOM 723 C CA . LYS A 1 91 ? -11.577 -0.076 13.876 1.00 90.75 91 LYS A CA 1
ATOM 724 C C . LYS A 1 91 ? -12.790 0.815 13.594 1.00 90.75 91 LYS A C 1
ATOM 726 O O . LYS A 1 91 ? -13.738 0.795 14.371 1.00 90.75 91 LYS A O 1
ATOM 731 N N . GLU A 1 92 ? -12.789 1.525 12.466 1.00 92.38 92 GLU A N 1
ATOM 732 C CA . GLU A 1 92 ? -13.910 2.373 12.040 1.00 92.38 92 GLU A CA 1
ATOM 733 C C . GLU A 1 92 ? -15.205 1.556 11.865 1.00 92.38 92 GLU A C 1
ATOM 735 O O . GLU A 1 92 ? -16.278 2.012 12.261 1.00 92.38 92 GLU A O 1
ATOM 740 N N . ALA A 1 93 ? -15.117 0.328 11.342 1.00 95.25 93 ALA A N 1
ATOM 741 C CA . ALA A 1 93 ? -16.266 -0.565 11.201 1.00 95.25 93 ALA A CA 1
ATOM 742 C C . ALA A 1 93 ? -16.815 -1.060 12.553 1.00 95.25 93 ALA A C 1
ATOM 744 O O . ALA A 1 93 ? -18.032 -1.097 12.739 1.00 95.25 93 ALA A O 1
ATOM 745 N N . LEU A 1 94 ? -15.943 -1.414 13.504 1.00 93.62 94 LEU A N 1
ATOM 746 C CA . LEU A 1 94 ? -16.343 -1.812 14.861 1.00 93.62 94 LEU A CA 1
ATOM 747 C C . LEU A 1 94 ? -17.019 -0.656 15.603 1.00 93.62 94 LEU A C 1
ATOM 749 O O . LEU A 1 94 ? -18.069 -0.851 16.216 1.00 93.62 94 LEU A O 1
ATOM 753 N N . ASP A 1 95 ? -16.458 0.549 15.485 1.00 91.31 95 ASP A N 1
ATOM 754 C CA . ASP A 1 95 ? -17.015 1.759 16.091 1.00 91.31 95 ASP A CA 1
ATOM 755 C C . ASP A 1 95 ? -18.390 2.093 15.504 1.00 91.31 95 ASP A C 1
ATOM 757 O O . ASP A 1 95 ? -19.336 2.348 16.249 1.00 91.31 95 ASP A O 1
ATOM 761 N N . ALA A 1 96 ? -18.535 2.014 14.177 1.00 95.50 96 ALA A N 1
ATOM 762 C CA . ALA A 1 96 ? -19.816 2.218 13.503 1.00 95.50 96 ALA A CA 1
ATOM 763 C C . ALA A 1 96 ? -20.874 1.170 13.898 1.00 95.50 96 ALA A C 1
ATOM 765 O O . ALA A 1 96 ? -22.065 1.478 13.922 1.00 95.50 96 ALA A O 1
ATOM 766 N N . ALA A 1 97 ? -20.451 -0.053 14.226 1.00 96.81 97 ALA A N 1
ATOM 767 C CA . ALA A 1 97 ? -21.324 -1.120 14.709 1.00 96.81 97 ALA A CA 1
ATOM 768 C C . ALA A 1 97 ? -21.618 -1.043 16.222 1.00 96.81 97 ALA A C 1
ATOM 770 O O . ALA A 1 97 ? -22.434 -1.820 16.717 1.00 96.81 97 ALA A O 1
ATOM 771 N N . GLY A 1 98 ? -20.967 -0.138 16.965 1.00 95.88 98 GLY A N 1
ATOM 772 C CA . GLY A 1 98 ? -21.095 -0.033 18.422 1.00 95.88 98 GLY A CA 1
ATOM 773 C C . GLY A 1 98 ? -20.459 -1.197 19.193 1.00 95.88 98 GLY A C 1
ATOM 774 O O . GLY A 1 98 ? -20.842 -1.456 20.332 1.00 95.88 98 GLY A O 1
ATOM 775 N N . ILE A 1 99 ? -19.511 -1.915 18.583 1.00 94.50 99 ILE A N 1
ATOM 776 C CA . ILE A 1 99 ? -18.832 -3.068 19.187 1.00 94.50 99 ILE A CA 1
ATOM 777 C C . ILE A 1 99 ? -17.593 -2.574 19.937 1.00 94.50 99 ILE A C 1
ATOM 779 O O . ILE A 1 99 ? -16.611 -2.157 19.325 1.00 94.50 99 ILE A O 1
ATOM 783 N N . THR A 1 100 ? -17.627 -2.636 21.269 1.00 89.06 100 THR A N 1
ATOM 784 C CA . THR A 1 100 ? -16.560 -2.099 22.135 1.00 89.06 100 THR A CA 1
ATOM 785 C C . THR A 1 100 ? -15.812 -3.156 22.945 1.00 89.06 100 THR A C 1
ATOM 787 O O . THR A 1 100 ? -14.832 -2.826 23.604 1.00 89.06 100 THR A O 1
ATOM 790 N N . ASP A 1 101 ? -16.268 -4.409 22.941 1.00 91.38 101 ASP A N 1
ATOM 791 C CA . ASP A 1 101 ? -15.700 -5.509 23.733 1.00 91.38 101 ASP A CA 1
ATOM 792 C C . ASP A 1 101 ? -14.657 -6.345 22.968 1.00 91.38 101 ASP A C 1
ATOM 794 O O . ASP A 1 101 ? -14.153 -7.342 23.486 1.00 91.38 101 ASP A O 1
ATOM 798 N N . LEU A 1 102 ? -14.293 -5.921 21.754 1.00 90.00 102 LEU A N 1
ATOM 799 C CA . LEU A 1 102 ? -13.267 -6.558 20.936 1.00 90.00 102 LEU A CA 1
ATOM 800 C C . LEU A 1 102 ? -11.945 -5.784 20.995 1.00 90.00 102 LEU A C 1
ATOM 802 O O . LEU A 1 102 ? -11.891 -4.580 20.742 1.00 90.00 102 LEU A O 1
ATOM 806 N N . THR A 1 103 ? -10.851 -6.505 21.231 1.00 89.50 103 THR A N 1
ATOM 807 C CA . THR A 1 103 ? -9.495 -5.955 21.126 1.00 89.50 103 THR A CA 1
ATOM 808 C C . THR A 1 103 ? -8.948 -6.165 19.717 1.00 89.50 103 THR A C 1
ATOM 810 O O . THR A 1 103 ? -8.835 -7.299 19.253 1.00 89.50 103 THR A O 1
ATOM 813 N N . LEU A 1 104 ? -8.544 -5.078 19.058 1.00 88.81 104 LEU A N 1
ATOM 814 C CA . LEU A 1 104 ? -7.807 -5.115 17.796 1.00 88.81 104 LEU A CA 1
ATOM 815 C C . LEU A 1 104 ? -6.316 -4.884 18.060 1.00 88.81 104 LEU A C 1
ATOM 817 O O . LEU A 1 104 ? -5.943 -3.925 18.734 1.00 88.81 104 LEU A O 1
ATOM 821 N N . GLY A 1 105 ? -5.472 -5.749 17.504 1.00 91.25 105 GLY A N 1
ATOM 822 C CA . GLY A 1 105 ? -4.020 -5.625 17.564 1.00 91.25 105 GLY A CA 1
ATOM 823 C C . GLY A 1 105 ? -3.392 -5.808 16.189 1.00 91.25 105 GLY A C 1
ATOM 824 O O . GLY A 1 105 ? -3.934 -6.512 15.338 1.00 91.25 105 GLY A O 1
ATOM 825 N N . VAL A 1 106 ? -2.236 -5.179 15.985 1.00 93.00 106 VAL A N 1
ATOM 826 C CA . VAL A 1 106 ? -1.403 -5.365 14.791 1.00 93.00 106 VAL A CA 1
ATOM 827 C C . VAL A 1 106 ? -0.076 -5.976 15.212 1.00 93.00 106 VAL A C 1
ATOM 829 O O . VAL A 1 106 ? 0.540 -5.525 16.180 1.00 93.00 106 VAL A O 1
ATOM 832 N N . VAL A 1 107 ? 0.341 -7.005 14.479 1.00 93.69 107 VAL A N 1
ATOM 833 C CA . VAL A 1 107 ? 1.604 -7.711 14.685 1.00 93.69 107 VAL A CA 1
ATOM 834 C C . VAL A 1 107 ? 2.602 -7.244 13.638 1.00 93.69 107 VAL A C 1
ATOM 836 O O . VAL A 1 107 ? 2.315 -7.287 12.442 1.00 93.69 107 VAL A O 1
ATOM 839 N N . GLN A 1 108 ? 3.768 -6.794 14.091 1.00 93.69 108 GLN A N 1
ATOM 840 C CA . GLN A 1 108 ? 4.861 -6.343 13.232 1.00 93.69 108 GLN A CA 1
ATOM 841 C C . GLN A 1 108 ? 6.156 -7.078 13.582 1.00 93.69 108 GLN A C 1
ATOM 843 O O . GLN A 1 108 ? 6.343 -7.528 14.712 1.00 93.69 108 GLN A O 1
ATOM 848 N N . THR A 1 109 ? 7.063 -7.172 12.610 1.00 93.19 109 THR A N 1
ATOM 849 C CA . THR A 1 109 ? 8.440 -7.636 12.829 1.00 93.19 109 THR A CA 1
ATOM 850 C C . THR A 1 109 ? 9.367 -6.443 13.069 1.00 93.19 109 THR A C 1
ATOM 852 O O . THR A 1 109 ? 8.986 -5.287 12.870 1.00 93.19 109 THR A O 1
ATOM 855 N N . ALA A 1 110 ? 10.626 -6.706 13.423 1.00 93.25 110 ALA A N 1
ATOM 856 C CA . ALA A 1 110 ? 11.646 -5.667 13.591 1.00 93.25 110 ALA A CA 1
ATOM 857 C C . ALA A 1 110 ? 11.982 -4.875 12.306 1.00 93.25 110 ALA A C 1
ATOM 859 O O . ALA A 1 110 ? 12.614 -3.824 12.391 1.00 93.25 110 ALA A O 1
ATOM 860 N N . TYR A 1 111 ? 11.568 -5.348 11.123 1.00 89.44 111 TYR A N 1
ATOM 861 C CA . TYR A 1 111 ? 11.766 -4.631 9.855 1.00 89.44 111 TYR A CA 1
ATOM 862 C C . TYR A 1 111 ? 10.754 -3.501 9.632 1.00 89.44 111 TYR A C 1
ATOM 864 O O . TYR A 1 111 ? 10.905 -2.726 8.684 1.00 89.44 111 TYR A O 1
ATOM 872 N N . ALA A 1 112 ? 9.726 -3.414 10.479 1.00 91.38 112 ALA A N 1
ATOM 873 C CA . ALA A 1 112 ? 8.701 -2.396 10.369 1.00 91.38 112 ALA A CA 1
ATOM 874 C C . ALA A 1 112 ? 9.256 -0.990 10.617 1.00 91.38 112 ALA A C 1
ATOM 876 O O . ALA A 1 112 ? 10.101 -0.746 11.482 1.00 91.38 112 ALA A O 1
ATOM 877 N N . ASN A 1 113 ? 8.728 -0.024 9.876 1.00 89.88 113 ASN A N 1
ATOM 878 C CA . ASN A 1 113 ? 9.040 1.376 10.079 1.00 89.88 113 ASN A CA 1
ATOM 879 C C . ASN A 1 113 ? 8.520 1.829 11.451 1.00 89.88 113 ASN A C 1
ATOM 881 O O . ASN A 1 113 ? 7.315 1.784 11.698 1.00 89.88 113 ASN A O 1
ATOM 885 N N . GLY A 1 114 ? 9.390 2.354 12.318 1.00 90.00 114 GLY A N 1
ATOM 886 C CA . GLY A 1 114 ? 8.999 2.776 13.670 1.00 90.00 114 GLY A CA 1
ATOM 887 C C . GLY A 1 114 ? 7.879 3.828 13.718 1.00 90.00 114 GLY A C 1
ATOM 888 O O . GLY A 1 114 ? 7.099 3.848 14.671 1.00 90.00 114 GLY A O 1
ATOM 889 N N . ASN A 1 115 ? 7.725 4.659 12.677 1.00 91.25 115 ASN A N 1
ATOM 890 C CA . ASN A 1 115 ? 6.602 5.596 12.593 1.00 91.25 115 ASN A CA 1
ATOM 891 C C . ASN A 1 115 ? 5.264 4.880 12.370 1.00 91.25 115 ASN A C 1
ATOM 893 O O . ASN A 1 115 ? 4.241 5.376 12.836 1.00 91.25 115 ASN A O 1
ATOM 897 N N . SER A 1 116 ? 5.255 3.727 11.694 1.00 91.00 116 SER A N 1
ATOM 898 C CA . SER A 1 116 ? 4.040 2.919 11.535 1.00 91.00 116 SER A CA 1
ATOM 899 C C . SER A 1 116 ? 3.587 2.339 12.874 1.00 91.00 116 SER A C 1
ATOM 901 O O . SER A 1 116 ? 2.425 2.493 13.237 1.00 91.00 116 SER A O 1
ATOM 903 N N . THR A 1 117 ? 4.513 1.793 13.670 1.00 90.69 117 THR A N 1
ATOM 904 C CA . THR A 1 117 ? 4.218 1.299 15.020 1.00 90.69 117 THR A CA 1
ATOM 905 C C . THR A 1 117 ? 3.718 2.422 15.917 1.00 90.69 117 THR A C 1
ATOM 907 O O . THR A 1 117 ? 2.725 2.256 16.626 1.00 90.69 117 THR A O 1
ATOM 910 N N . LYS A 1 118 ? 4.383 3.585 15.874 1.00 90.19 118 LYS A N 1
ATOM 911 C CA . LYS A 1 118 ? 3.953 4.762 16.631 1.00 90.19 118 LYS A CA 1
ATOM 912 C C . LYS A 1 118 ? 2.528 5.167 16.250 1.00 90.19 118 LYS A C 1
ATOM 914 O O . LYS A 1 118 ? 1.695 5.341 17.127 1.00 90.19 118 LYS A O 1
ATOM 919 N N . TYR A 1 119 ? 2.228 5.253 14.954 1.00 90.38 119 TYR A N 1
ATOM 920 C CA . TYR A 1 119 ? 0.884 5.576 14.480 1.00 90.38 119 TYR A CA 1
ATOM 921 C C . TYR A 1 119 ? -0.161 4.551 14.938 1.00 90.38 119 TYR A C 1
ATOM 923 O O . TYR A 1 119 ? -1.236 4.930 15.398 1.00 90.38 119 TYR A O 1
ATOM 931 N N . LEU A 1 120 ? 0.153 3.256 14.849 1.00 89.31 120 LEU A N 1
ATOM 932 C CA . LEU A 1 120 ? -0.747 2.192 15.289 1.00 89.31 120 LEU A CA 1
ATOM 933 C C . LEU A 1 120 ? -1.088 2.325 16.772 1.00 89.31 120 LEU A C 1
ATOM 935 O O . LEU A 1 120 ? -2.262 2.278 17.117 1.00 89.31 120 LEU A O 1
ATOM 939 N N . ARG A 1 121 ? -0.082 2.552 17.619 1.00 86.12 121 ARG A N 1
ATOM 940 C CA . ARG A 1 121 ? -0.254 2.703 19.068 1.00 86.12 121 ARG A CA 1
ATOM 941 C C . ARG A 1 121 ? -0.995 3.982 19.456 1.00 86.12 121 ARG A C 1
ATOM 943 O O . ARG A 1 121 ? -1.827 3.947 20.355 1.00 86.12 121 ARG A O 1
ATOM 950 N N . ASP A 1 122 ? -0.657 5.099 18.819 1.00 82.50 122 ASP A N 1
ATOM 951 C CA . ASP A 1 122 ? -1.120 6.419 19.255 1.00 82.50 122 ASP A CA 1
ATOM 952 C C . ASP A 1 122 ? -2.479 6.794 18.637 1.00 82.50 122 ASP A C 1
ATOM 954 O O . ASP A 1 122 ? -3.186 7.640 19.182 1.00 82.50 122 ASP A O 1
ATOM 958 N N . VAL A 1 123 ? -2.839 6.206 17.486 1.00 75.00 123 VAL A N 1
ATOM 959 C CA . VAL A 1 123 ? -3.987 6.651 16.674 1.00 75.00 123 VAL A CA 1
ATOM 960 C C . VAL A 1 123 ? -4.961 5.527 16.324 1.00 75.00 123 VAL A C 1
ATOM 962 O O . VAL A 1 123 ? -6.167 5.757 16.357 1.00 75.00 123 VAL A O 1
ATOM 965 N N . ALA A 1 124 ? -4.480 4.340 15.941 1.00 66.31 124 ALA A N 1
ATOM 966 C CA . ALA A 1 124 ? -5.333 3.353 15.268 1.00 66.31 124 ALA A CA 1
ATOM 967 C C . ALA A 1 124 ? -5.870 2.235 16.178 1.00 66.31 124 ALA A C 1
ATOM 969 O O . ALA A 1 124 ? -7.003 1.796 15.993 1.00 66.31 124 ALA A O 1
ATOM 970 N N . VAL A 1 125 ? -5.076 1.739 17.129 1.00 65.50 125 VAL A N 1
ATOM 971 C CA . VAL A 1 125 ? -5.409 0.568 17.955 1.00 65.50 125 VAL A CA 1
ATOM 972 C C . VAL A 1 125 ? -4.875 0.720 19.377 1.00 65.50 125 VAL A C 1
ATOM 974 O O . VAL A 1 125 ? -3.825 1.312 19.600 1.00 65.50 125 VAL A O 1
ATOM 977 N N . SER A 1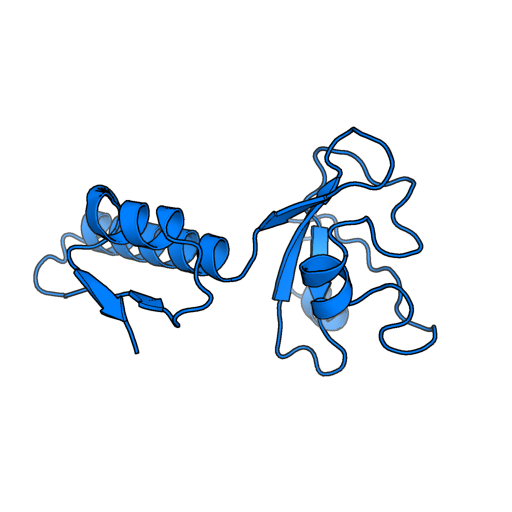 126 ? -5.559 0.127 20.359 1.00 55.53 126 SER A N 1
ATOM 978 C CA . SER A 1 126 ? -5.138 0.161 21.770 1.00 55.53 126 SER A CA 1
ATOM 979 C C . SER A 1 126 ? -3.873 -0.666 22.069 1.00 55.53 126 SER A C 1
ATOM 981 O O . SER A 1 126 ? -3.405 -0.668 23.206 1.00 55.53 126 SER A O 1
ATOM 983 N N . GLY A 1 127 ? -3.299 -1.361 21.077 1.00 53.81 127 GLY A N 1
ATOM 984 C CA . GLY A 1 127 ? -2.050 -2.108 21.222 1.00 53.81 127 GLY A CA 1
ATOM 985 C C . GLY A 1 127 ? -1.402 -2.488 19.886 1.00 53.81 127 GLY A C 1
ATOM 986 O O . GLY A 1 127 ? -2.075 -2.902 18.946 1.00 53.81 127 GLY A O 1
ATOM 987 N N . ALA A 1 128 ? -0.073 -2.385 19.821 1.00 55.72 128 ALA A N 1
ATOM 988 C CA . ALA A 1 128 ? 0.757 -2.931 18.745 1.00 55.72 128 ALA A CA 1
ATOM 989 C C . ALA A 1 128 ? 1.775 -3.888 19.377 1.00 55.72 128 ALA A C 1
ATOM 991 O O . ALA A 1 128 ? 2.474 -3.491 20.316 1.00 55.72 128 ALA A O 1
ATOM 992 N N . LEU A 1 129 ? 1.824 -5.137 18.908 1.00 54.44 129 LEU A N 1
ATOM 993 C CA . LEU A 1 129 ? 2.727 -6.163 19.431 1.00 54.44 129 LEU A CA 1
ATOM 994 C C . LEU A 1 129 ? 3.892 -6.382 18.460 1.00 54.44 129 LEU A C 1
ATOM 996 O O . LEU A 1 129 ? 3.693 -6.469 17.247 1.00 54.44 129 LEU A O 1
ATOM 1000 N N . PHE A 1 130 ? 5.095 -6.508 19.013 1.00 50.47 130 PHE A N 1
ATOM 1001 C CA . PHE A 1 130 ? 6.276 -6.967 18.285 1.00 50.47 130 PHE A CA 1
ATOM 1002 C C . PHE A 1 130 ? 6.433 -8.475 18.481 1.00 50.47 130 PHE A C 1
ATOM 1004 O O . PHE A 1 130 ? 6.273 -8.957 19.606 1.00 50.47 130 PHE A O 1
ATOM 1011 N N . LEU A 1 131 ? 6.745 -9.188 17.398 1.00 44.78 131 LEU A N 1
ATOM 1012 C CA . LEU A 1 131 ? 7.299 -10.545 17.443 1.00 44.78 131 LEU A CA 1
ATOM 1013 C C . LEU A 1 131 ? 8.814 -10.504 17.238 1.00 44.78 131 LEU A C 1
ATOM 1015 O O . LEU A 1 131 ? 9.271 -9.695 16.393 1.00 44.78 131 LEU A O 1
#

Sequence (131 aa):
MRMLCRFLPEDALRIQFRNEDDVLNYKCGADFVKIEQILPINFDDVDVTAKCASFDGDADRLIYFRAAGDKDKVTLMDGDKIAVLIARYIKEALDAAGITDLTLGVVQTAYANGNSTKYLRDVAVSGALFL

Organism: Strongylus vulgaris (NCBI:txid40348)

InterPro domains:
  IPR016055 Alpha-D-phosphohexomutase, alpha/beta/alpha I/II/III [SSF53738] (4-69)
  IPR049022 Phosphoacetylglucosamine mutase AMG1, domain III [PF21404] (78-123)
  IPR049023 Phosphoacetylglucosamine mutase AMG1, domain II [PF21405] (21-63)

Secondary structure (DSSP, 8-state):
-TTGGGGS-TTT------S-SSSTTTT-SHHHHHHH-BPPTT-TT--TT--EEEE-TTS--EEEEEE-SSTTBEEEE-HHHHHHHHHHHHHHHHHHTT--SPPP-EEE-TTS-HHHHHHIIIII-S-EEE-

Radius of gyration: 17.27 Å; chains: 1; bounding box: 37×30×44 Å

Foldseek 3Di:
DVVVVVVDDPPPDDDDDDPDPDDFPDQFADVNCVPVQFDRPPCQPPDQPDWDWGAHRVRPAIWIWGDPPPPGGIDTCHPLNVQQVVLQVVQVVCVVVVNDPDFDEAEDEPVDDVVSLVCCCPPRGVYYDYD

pLDDT: mean 89.93, std 10.23, range [44.78, 97.81]